Protein AF-A0A820J2W4-F1 (afdb_monomer_lite)

Foldseek 3Di:
DDDDDPDDPPPVVCVVVVQVVCVVVVHDVVVVVVVVVVVVVVQVVVCVVVVHHDPDDPPD

Structure (mmCIF, N/CA/C/O backbone):
data_AF-A0A820J2W4-F1
#
_entry.id   AF-A0A820J2W4-F1
#
loop_
_atom_site.group_PDB
_atom_site.id
_atom_site.type_symbol
_atom_site.label_atom_id
_atom_site.label_alt_id
_atom_site.label_comp_id
_atom_site.label_asym_id
_atom_site.label_entity_id
_atom_site.label_seq_id
_atom_site.pdbx_PDB_ins_code
_atom_site.Cartn_x
_atom_site.Cartn_y
_atom_site.Cartn_z
_atom_site.occupancy
_atom_site.B_iso_or_equiv
_atom_site.auth_seq_id
_atom_site.auth_comp_id
_atom_site.auth_asym_id
_atom_site.auth_atom_id
_atom_site.pdbx_PDB_model_num
ATOM 1 N N . VAL A 1 1 ? 32.034 -27.908 -14.209 1.00 42.22 1 VAL A N 1
ATOM 2 C CA . VAL A 1 1 ? 32.562 -27.397 -12.920 1.00 42.22 1 VAL A CA 1
ATOM 3 C C . VAL A 1 1 ? 31.515 -26.473 -12.311 1.00 42.22 1 VAL A C 1
ATOM 5 O O . VAL A 1 1 ? 31.545 -25.274 -12.537 1.00 42.22 1 VAL A O 1
ATOM 8 N N . PHE A 1 2 ? 30.527 -27.038 -11.614 1.00 46.00 2 PHE A N 1
ATOM 9 C CA . PHE A 1 2 ? 29.536 -26.260 -10.868 1.00 46.00 2 PHE A CA 1
ATOM 10 C C . PHE A 1 2 ? 30.091 -26.040 -9.465 1.00 46.00 2 PHE A C 1
ATOM 12 O O . PHE A 1 2 ? 30.070 -26.945 -8.633 1.00 46.00 2 PHE A O 1
ATOM 19 N N . HIS A 1 3 ? 30.674 -24.867 -9.230 1.00 43.41 3 HIS A N 1
ATOM 20 C CA . HIS A 1 3 ? 31.247 -24.515 -7.938 1.00 43.41 3 HIS A CA 1
ATOM 21 C C . HIS A 1 3 ? 30.523 -23.297 -7.367 1.00 43.41 3 HIS A C 1
ATOM 23 O O . HIS A 1 3 ? 30.691 -22.179 -7.843 1.00 43.41 3 HIS A O 1
ATOM 29 N N . LYS A 1 4 ? 29.699 -23.571 -6.348 1.00 54.91 4 LYS A N 1
ATOM 30 C CA . LYS A 1 4 ? 29.431 -22.743 -5.162 1.00 54.91 4 LYS A CA 1
ATOM 31 C C . LYS A 1 4 ? 29.761 -21.253 -5.313 1.00 54.91 4 LYS A C 1
ATOM 33 O O . LYS A 1 4 ? 30.930 -20.907 -5.150 1.00 54.91 4 LYS A O 1
ATOM 38 N N . ARG A 1 5 ? 28.752 -20.379 -5.485 1.00 51.50 5 ARG A N 1
ATOM 39 C CA . ARG A 1 5 ? 28.841 -18.949 -5.100 1.00 51.50 5 ARG A CA 1
ATOM 40 C C . ARG A 1 5 ? 27.520 -18.149 -5.163 1.00 51.50 5 ARG A C 1
ATOM 42 O O . ARG A 1 5 ? 27.542 -16.975 -5.499 1.00 51.50 5 ARG A O 1
ATOM 49 N N . ASP A 1 6 ? 26.382 -18.691 -4.722 1.00 52.69 6 ASP A N 1
ATOM 50 C CA . ASP A 1 6 ? 25.179 -17.866 -4.443 1.00 52.69 6 ASP A CA 1
ATOM 51 C C . ASP A 1 6 ? 25.302 -17.086 -3.110 1.00 52.69 6 ASP A C 1
ATOM 53 O O . ASP A 1 6 ? 24.402 -17.098 -2.277 1.00 52.69 6 ASP A O 1
ATOM 57 N N . LYS A 1 7 ? 26.450 -16.439 -2.846 1.00 56.34 7 LYS A N 1
ATOM 58 C CA . LYS A 1 7 ? 26.695 -15.744 -1.562 1.00 56.34 7 LYS A CA 1
ATOM 59 C C . LYS A 1 7 ? 26.902 -14.231 -1.659 1.00 56.34 7 LYS A C 1
ATOM 61 O O . LYS A 1 7 ? 26.993 -13.587 -0.625 1.00 56.34 7 LYS A O 1
ATOM 66 N N . TYR A 1 8 ? 26.920 -13.638 -2.851 1.00 55.22 8 TYR A N 1
ATOM 67 C CA . TYR A 1 8 ? 27.049 -12.183 -3.002 1.00 55.22 8 TYR A CA 1
ATOM 68 C C . TYR A 1 8 ? 26.372 -11.706 -4.292 1.00 55.22 8 TYR A C 1
ATOM 70 O O . TYR A 1 8 ? 27.046 -11.356 -5.255 1.00 55.22 8 TYR A O 1
ATOM 78 N N . ARG A 1 9 ? 25.034 -11.679 -4.333 1.00 56.38 9 ARG A N 1
ATOM 79 C CA . ARG A 1 9 ? 24.366 -10.711 -5.214 1.00 56.38 9 ARG A CA 1
ATOM 80 C C . ARG A 1 9 ? 24.406 -9.379 -4.470 1.00 56.38 9 ARG A C 1
ATOM 82 O O . ARG A 1 9 ? 23.834 -9.319 -3.381 1.00 56.38 9 ARG A O 1
ATOM 89 N N . PRO A 1 10 ? 25.095 -8.341 -4.971 1.00 66.94 10 PRO A N 1
ATOM 90 C CA . PRO A 1 10 ? 25.038 -7.034 -4.338 1.00 66.94 10 PRO A CA 1
ATOM 91 C C . PRO A 1 10 ? 23.563 -6.603 -4.312 1.00 66.94 10 PRO A C 1
ATOM 93 O O . PRO A 1 10 ? 22.947 -6.566 -5.379 1.00 66.94 10 PRO A O 1
ATOM 96 N N . PRO A 1 11 ? 22.963 -6.298 -3.145 1.00 65.56 11 PRO A N 1
ATOM 97 C CA . PRO A 1 11 ? 21.552 -5.898 -3.066 1.00 65.56 11 PRO A CA 1
ATOM 98 C C . PRO A 1 11 ? 21.249 -4.679 -3.954 1.00 65.56 11 PRO A C 1
ATOM 100 O O . PRO A 1 11 ? 20.135 -4.516 -4.441 1.00 65.56 11 PRO A O 1
ATOM 103 N N . TYR A 1 12 ? 22.275 -3.881 -4.253 1.00 80.12 12 TYR A N 1
ATOM 104 C CA . TYR A 1 12 ? 22.214 -2.741 -5.158 1.00 80.12 12 TYR A CA 1
ATOM 105 C C . TYR A 1 12 ? 21.856 -3.096 -6.610 1.00 80.12 12 TYR A C 1
ATOM 107 O O . TYR A 1 12 ? 21.262 -2.270 -7.295 1.00 80.12 12 TYR A O 1
ATOM 115 N N . CYS A 1 13 ? 22.145 -4.312 -7.086 1.00 84.62 13 CYS A N 1
ATOM 116 C CA . CYS A 1 13 ? 21.824 -4.708 -8.463 1.00 84.62 13 CYS A CA 1
ATOM 117 C C . CYS A 1 13 ? 20.315 -4.863 -8.708 1.00 84.62 13 CYS A C 1
ATOM 119 O O . CYS A 1 13 ? 19.880 -4.797 -9.852 1.00 84.62 13 CYS A O 1
ATOM 121 N N . ALA A 1 14 ? 19.515 -5.072 -7.657 1.00 88.75 14 ALA A N 1
ATOM 122 C CA . ALA A 1 14 ? 18.074 -5.284 -7.778 1.00 88.75 14 ALA A CA 1
ATOM 123 C C . ALA A 1 14 ? 17.255 -3.984 -7.728 1.00 88.75 14 ALA A C 1
ATOM 125 O O . ALA A 1 14 ? 16.056 -4.025 -7.992 1.00 88.75 14 ALA A O 1
ATOM 126 N N . ILE A 1 15 ? 17.874 -2.845 -7.391 1.00 91.69 15 ILE A N 1
ATOM 127 C CA . ILE A 1 15 ? 17.155 -1.584 -7.152 1.00 91.69 15 ILE A CA 1
ATOM 128 C C . ILE A 1 15 ? 16.370 -1.160 -8.393 1.00 91.69 15 ILE A C 1
ATOM 130 O O . ILE A 1 15 ? 15.174 -0.910 -8.291 1.00 91.69 15 ILE A O 1
ATOM 134 N N . LEU A 1 16 ? 17.016 -1.132 -9.563 1.00 94.25 16 LEU A N 1
ATOM 135 C CA . LEU A 1 16 ? 16.368 -0.689 -10.802 1.00 94.25 16 LEU A CA 1
ATOM 136 C C . LEU A 1 16 ? 15.198 -1.604 -11.180 1.00 94.25 16 LEU A C 1
ATOM 138 O O . LEU A 1 16 ? 14.085 -1.129 -11.364 1.00 94.25 16 LEU A O 1
ATOM 142 N N . SER A 1 17 ? 15.409 -2.924 -11.169 1.00 94.00 17 SER A N 1
ATOM 143 C CA . SER A 1 17 ? 14.343 -3.889 -11.465 1.00 94.00 17 SER A CA 1
ATOM 144 C C . SER A 1 17 ? 13.183 -3.826 -10.464 1.00 94.00 17 SER A C 1
ATOM 146 O O . SER A 1 17 ? 12.034 -4.045 -10.840 1.00 94.00 17 SER A O 1
ATOM 148 N N . ALA A 1 18 ? 13.457 -3.522 -9.191 1.00 94.81 18 ALA A N 1
ATOM 149 C CA . ALA A 1 18 ? 12.417 -3.327 -8.186 1.00 94.81 18 ALA A CA 1
ATOM 150 C C . ALA A 1 18 ? 11.605 -2.048 -8.441 1.00 94.81 18 ALA A C 1
ATOM 152 O O . ALA A 1 18 ? 10.386 -2.076 -8.281 1.00 94.81 18 ALA A O 1
ATOM 153 N N . LEU A 1 19 ? 12.249 -0.951 -8.852 1.00 96.06 19 LEU A N 1
ATOM 154 C CA . LEU A 1 19 ? 11.565 0.296 -9.213 1.00 96.06 19 LEU A CA 1
ATOM 155 C C . LEU A 1 19 ? 10.685 0.112 -10.455 1.00 96.06 19 LEU A C 1
ATOM 157 O O . LEU A 1 19 ? 9.515 0.487 -10.422 1.00 96.06 19 LEU A O 1
ATOM 161 N N . ASP A 1 20 ? 11.193 -0.547 -11.500 1.00 97.38 20 ASP A N 1
ATOM 162 C CA . ASP A 1 20 ? 10.417 -0.839 -12.714 1.00 97.38 20 ASP A CA 1
ATOM 163 C C . ASP A 1 20 ? 9.180 -1.693 -12.402 1.00 97.38 20 ASP A C 1
ATOM 165 O O . ASP A 1 20 ? 8.080 -1.445 -12.901 1.00 97.38 20 ASP A O 1
ATOM 169 N N . TYR A 1 21 ? 9.336 -2.683 -11.520 1.00 97.38 21 TYR A N 1
ATOM 170 C CA . TYR A 1 21 ? 8.219 -3.500 -11.062 1.00 97.38 21 TYR A CA 1
ATOM 171 C C . TYR A 1 21 ? 7.204 -2.698 -10.233 1.00 97.38 21 TYR A C 1
ATOM 173 O O . TYR A 1 21 ? 5.999 -2.840 -10.421 1.00 97.38 21 TYR A O 1
ATOM 181 N N . ARG A 1 22 ? 7.648 -1.805 -9.342 1.00 97.94 22 ARG A N 1
ATOM 182 C CA . ARG A 1 22 ? 6.733 -0.924 -8.590 1.00 97.94 22 ARG A CA 1
ATOM 183 C C . ARG A 1 22 ? 5.971 0.012 -9.523 1.00 97.94 22 ARG A C 1
ATOM 185 O O . ARG A 1 22 ? 4.773 0.216 -9.332 1.00 97.94 22 ARG A O 1
ATOM 192 N N . GLN A 1 23 ? 6.622 0.507 -10.575 1.00 98.25 23 GLN A N 1
ATOM 193 C CA . GLN A 1 23 ? 5.959 1.298 -11.605 1.00 98.25 23 GLN A CA 1
ATOM 194 C C . GLN A 1 23 ? 4.889 0.484 -12.345 1.00 98.25 23 GLN A C 1
ATOM 196 O O . GLN A 1 23 ? 3.787 0.992 -12.557 1.00 98.25 23 GLN A O 1
ATOM 201 N N . SER A 1 24 ? 5.153 -0.786 -12.674 1.00 98.00 24 SER A N 1
ATOM 202 C CA . SER A 1 24 ? 4.161 -1.654 -13.330 1.00 98.00 24 SER A CA 1
ATOM 203 C C . SER A 1 24 ? 2.956 -2.000 -12.440 1.00 98.00 24 SER A C 1
ATOM 205 O O . SER A 1 24 ? 1.867 -2.245 -12.956 1.00 98.00 24 SER A O 1
ATOM 207 N N . LEU A 1 25 ? 3.106 -1.931 -11.111 1.00 97.31 25 LEU A N 1
ATOM 208 C CA . LEU A 1 25 ? 2.010 -2.047 -10.137 1.00 97.31 25 LEU A CA 1
ATOM 209 C C . LEU A 1 25 ? 1.180 -0.759 -9.966 1.00 97.31 25 LEU A C 1
ATOM 211 O O . LEU A 1 25 ? 0.204 -0.751 -9.210 1.00 97.31 25 LEU A O 1
ATOM 215 N N . GLY A 1 26 ? 1.540 0.323 -10.662 1.00 96.88 26 GLY A N 1
ATOM 216 C CA . GLY A 1 26 ? 0.859 1.618 -10.602 1.00 96.88 26 GLY A CA 1
ATOM 217 C C . GLY A 1 26 ? 1.604 2.696 -9.812 1.00 96.88 26 GLY A C 1
ATOM 218 O O . GLY A 1 26 ? 1.012 3.730 -9.513 1.00 96.88 26 GLY A O 1
ATOM 219 N N . GLY A 1 27 ? 2.882 2.472 -9.498 1.00 97.94 27 GLY A N 1
ATOM 220 C CA . GLY A 1 27 ? 3.779 3.479 -8.937 1.00 97.94 27 GLY A CA 1
ATOM 221 C C . GLY A 1 27 ? 3.749 3.596 -7.413 1.00 97.94 27 GLY A C 1
ATOM 222 O O . GLY A 1 27 ? 2.950 2.971 -6.711 1.00 97.94 27 GLY A O 1
ATOM 223 N N . GLU A 1 28 ? 4.661 4.425 -6.906 1.00 98.31 28 GLU A N 1
ATOM 224 C CA . GLU A 1 28 ? 4.931 4.602 -5.475 1.00 98.31 28 GLU A CA 1
ATOM 225 C C . GLU A 1 28 ? 3.700 5.047 -4.683 1.00 98.31 28 GLU A C 1
ATOM 227 O O . GLU A 1 28 ? 3.357 4.429 -3.677 1.00 98.31 28 GLU A O 1
ATOM 232 N N . GLU A 1 29 ? 3.001 6.076 -5.165 1.00 98.00 29 GLU A N 1
ATOM 233 C CA . GLU A 1 29 ? 1.843 6.662 -4.485 1.00 98.00 29 GLU A CA 1
ATOM 234 C C . GLU A 1 29 ? 0.726 5.634 -4.279 1.00 98.00 29 GLU A C 1
ATOM 236 O O . GLU A 1 29 ? 0.206 5.482 -3.174 1.00 98.00 29 GLU A O 1
ATOM 241 N N . ARG A 1 30 ? 0.401 4.854 -5.318 1.00 97.94 30 ARG A N 1
ATOM 242 C CA . ARG A 1 30 ? -0.633 3.817 -5.237 1.00 97.94 30 ARG A CA 1
ATOM 243 C C . ARG A 1 30 ? -0.270 2.744 -4.214 1.00 97.94 30 ARG A C 1
ATOM 245 O O . ARG A 1 30 ? -1.127 2.329 -3.436 1.00 97.94 30 ARG A O 1
ATOM 252 N N . ILE A 1 31 ? 0.985 2.293 -4.215 1.00 98.50 31 ILE A N 1
ATOM 253 C CA . ILE A 1 31 ? 1.476 1.276 -3.277 1.00 98.50 31 ILE A CA 1
ATOM 254 C C . ILE A 1 31 ? 1.440 1.816 -1.842 1.00 98.50 31 ILE A C 1
ATOM 256 O O . ILE A 1 31 ? 1.005 1.110 -0.930 1.00 98.50 31 ILE A O 1
ATOM 260 N N . MET A 1 32 ? 1.874 3.061 -1.634 1.00 98.06 32 MET A N 1
ATOM 261 C CA . MET A 1 32 ? 1.862 3.708 -0.322 1.00 98.06 32 MET A CA 1
ATOM 262 C C . MET A 1 32 ? 0.440 3.873 0.214 1.00 98.06 32 MET A C 1
ATOM 264 O O . MET A 1 32 ? 0.179 3.458 1.342 1.00 98.06 32 MET A O 1
ATOM 268 N N . ASN A 1 33 ? -0.480 4.392 -0.603 1.00 98.06 33 ASN A N 1
ATOM 269 C CA . ASN A 1 33 ? -1.876 4.595 -0.216 1.00 98.06 33 ASN A CA 1
ATOM 270 C C . ASN A 1 33 ? -2.564 3.265 0.101 1.00 98.06 33 ASN A C 1
ATOM 272 O O . ASN A 1 33 ? -3.166 3.125 1.159 1.00 98.06 33 ASN A O 1
ATOM 276 N N . TYR A 1 34 ? -2.387 2.244 -0.745 1.00 98.19 34 TYR A N 1
ATOM 277 C CA . TYR A 1 34 ? -2.961 0.921 -0.493 1.00 98.19 34 TYR A CA 1
ATOM 278 C C . TYR A 1 34 ? -2.480 0.321 0.836 1.00 98.19 34 TYR A C 1
ATOM 280 O O . TYR A 1 34 ? -3.282 -0.171 1.630 1.00 98.19 34 TYR A O 1
ATOM 288 N N . ASN A 1 35 ? -1.171 0.373 1.100 1.00 98.00 35 ASN A N 1
ATOM 289 C CA . ASN A 1 35 ? -0.614 -0.147 2.346 1.00 98.00 35 ASN A CA 1
ATOM 290 C C . ASN A 1 35 ? -1.095 0.653 3.565 1.00 98.00 35 ASN A C 1
ATOM 292 O O . ASN A 1 35 ? -1.384 0.056 4.603 1.00 98.00 35 ASN A O 1
ATOM 296 N N . HIS A 1 36 ? -1.200 1.979 3.441 1.00 96.25 36 HIS A N 1
ATOM 297 C CA . HIS A 1 36 ? -1.733 2.846 4.489 1.00 96.25 36 HIS A CA 1
ATOM 298 C C . HIS A 1 36 ? -3.191 2.501 4.813 1.00 96.25 36 HIS A C 1
ATOM 300 O O . H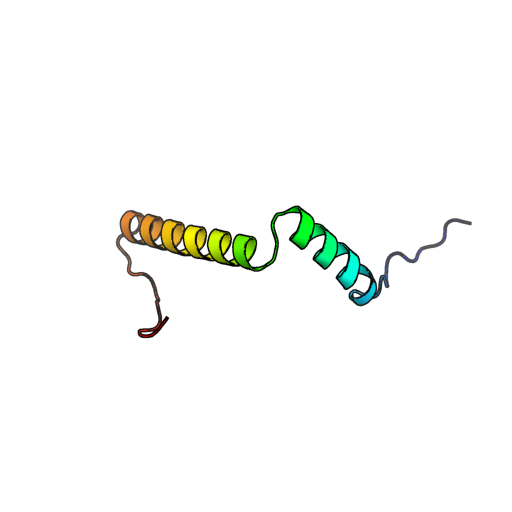IS A 1 36 ? -3.520 2.227 5.969 1.00 96.25 36 HIS A O 1
ATOM 306 N N . ASP A 1 37 ? -4.045 2.439 3.792 1.00 97.19 37 ASP A N 1
ATOM 307 C CA 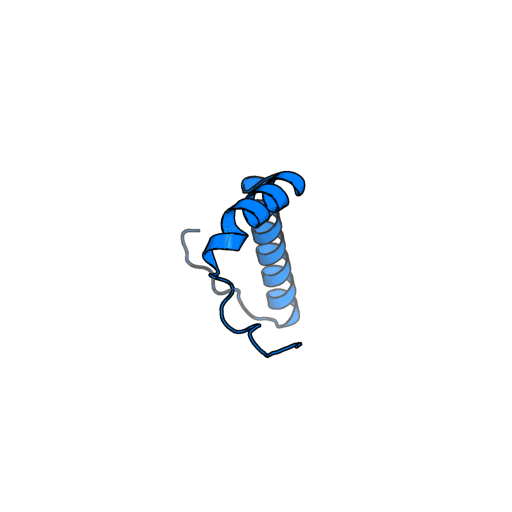. ASP A 1 37 ? -5.468 2.136 3.938 1.00 97.19 37 ASP A CA 1
ATOM 308 C C . ASP A 1 37 ? -5.679 0.752 4.553 1.00 97.19 37 ASP A C 1
ATOM 310 O O . ASP A 1 37 ? -6.490 0.582 5.470 1.00 97.19 37 ASP A O 1
ATOM 314 N N . LEU A 1 38 ? -4.900 -0.239 4.107 1.00 98.19 38 LEU A N 1
ATOM 315 C CA . LEU A 1 38 ? -4.955 -1.593 4.648 1.00 98.19 38 LEU A CA 1
ATOM 316 C C . LEU A 1 38 ? -4.521 -1.639 6.119 1.00 98.19 38 LEU A C 1
ATOM 318 O O . LEU A 1 38 ? -5.169 -2.311 6.925 1.00 98.19 38 LEU A O 1
ATOM 322 N N . ALA A 1 39 ? -3.462 -0.916 6.492 1.00 96.19 39 ALA A N 1
ATOM 323 C CA . ALA A 1 39 ? -3.004 -0.835 7.876 1.00 96.19 39 ALA A CA 1
ATOM 324 C C . ALA A 1 39 ? -4.047 -0.157 8.782 1.00 96.19 39 ALA A C 1
ATOM 326 O O . ALA A 1 39 ? -4.345 -0.667 9.866 1.00 96.19 39 ALA A O 1
ATOM 327 N N . GLN A 1 40 ? -4.659 0.940 8.322 1.00 95.56 40 GLN A N 1
ATOM 328 C CA . GLN A 1 40 ? -5.745 1.624 9.031 1.00 95.56 40 GLN A CA 1
ATOM 329 C C . GLN A 1 40 ? -6.9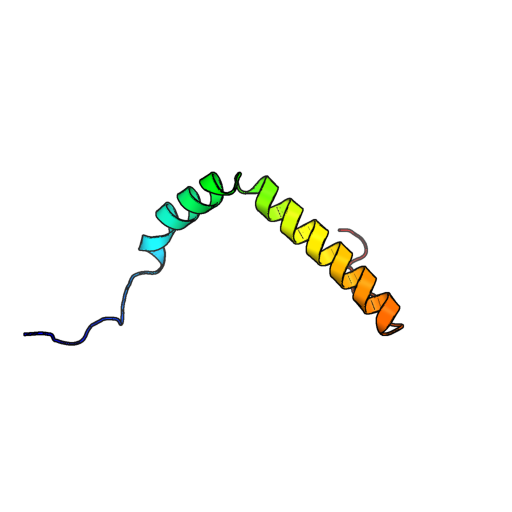59 0.711 9.211 1.00 95.56 40 GLN A C 1
ATOM 331 O O . GLN A 1 40 ? -7.500 0.590 10.315 1.00 95.56 40 GLN A O 1
ATOM 336 N N . TYR A 1 41 ? -7.376 0.031 8.143 1.00 97.25 41 TYR A N 1
ATOM 337 C CA . TYR A 1 41 ? -8.482 -0.916 8.186 1.00 97.25 41 TYR A CA 1
ATOM 338 C C . TYR A 1 41 ? -8.201 -2.065 9.163 1.00 97.25 41 TYR A C 1
ATOM 340 O O . TYR A 1 41 ? -8.998 -2.314 10.072 1.00 97.25 41 TYR A O 1
ATOM 348 N N . GLY A 1 42 ? -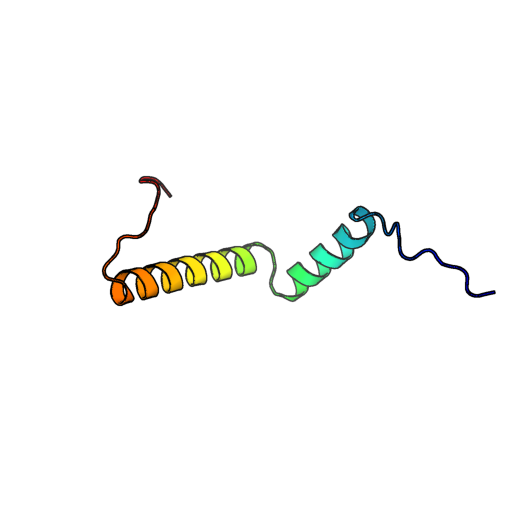7.048 -2.726 9.026 1.00 97.44 42 GLY A N 1
ATOM 349 C CA . GLY A 1 42 ? -6.650 -3.854 9.865 1.00 97.44 42 GLY A CA 1
ATOM 350 C C . GLY A 1 42 ? -6.525 -3.473 11.340 1.00 97.44 42 GLY A C 1
ATOM 351 O O . GLY A 1 42 ? -7.065 -4.167 12.203 1.00 97.44 42 GLY A O 1
ATOM 352 N N . GLY A 1 43 ? -5.902 -2.330 11.643 1.00 96.44 43 GLY A N 1
ATOM 353 C CA . GLY A 1 43 ? -5.787 -1.819 13.011 1.00 96.44 43 GLY A CA 1
ATOM 354 C C . GLY A 1 43 ? -7.150 -1.526 13.647 1.00 96.44 43 GLY A C 1
ATOM 355 O O . GLY A 1 43 ? -7.414 -1.909 14.792 1.00 96.44 43 GLY A O 1
ATOM 356 N N . ARG A 1 44 ? -8.069 -0.903 12.896 1.00 96.25 44 ARG A N 1
ATOM 357 C CA . ARG A 1 44 ? -9.446 -0.639 13.360 1.00 96.25 44 ARG A CA 1
ATOM 358 C C . ARG A 1 44 ? -10.232 -1.927 13.570 1.00 96.25 44 ARG A C 1
ATOM 360 O O . ARG A 1 44 ? -10.964 -2.035 14.551 1.00 96.25 44 ARG A O 1
ATOM 367 N N . TYR A 1 45 ? -10.079 -2.901 12.682 1.00 98.19 45 TYR A N 1
ATOM 368 C CA . TYR A 1 45 ? -10.733 -4.197 12.814 1.00 98.19 45 TYR A CA 1
ATOM 369 C C . TYR A 1 45 ? -10.261 -4.938 14.073 1.00 98.19 45 TYR A C 1
ATOM 371 O O . TYR A 1 45 ? -11.078 -5.311 14.918 1.00 98.19 45 TYR A O 1
ATOM 379 N N . LEU A 1 46 ? -8.945 -5.084 14.248 1.00 98.06 46 LEU A N 1
ATOM 380 C CA . LEU A 1 46 ? -8.365 -5.836 15.364 1.00 98.06 46 LEU A CA 1
ATOM 381 C C . LEU A 1 46 ? -8.599 -5.165 16.720 1.00 98.06 46 LEU A C 1
ATOM 383 O O . LEU A 1 46 ? -8.912 -5.853 17.688 1.00 98.06 46 LEU A O 1
ATOM 387 N N . SER A 1 47 ? -8.532 -3.833 16.798 1.00 97.88 47 SER A N 1
ATOM 388 C CA . SER A 1 47 ? -8.825 -3.114 18.049 1.00 97.88 47 SER A CA 1
ATOM 389 C C . SER A 1 47 ? -10.265 -3.343 18.526 1.00 97.88 47 SER A C 1
ATOM 391 O O . SER A 1 47 ? -10.503 -3.574 19.712 1.00 97.88 47 SER A O 1
ATOM 393 N N . ARG A 1 48 ? -11.237 -3.385 17.603 1.00 97.88 48 ARG A N 1
ATOM 394 C CA . ARG A 1 48 ? -12.639 -3.716 17.914 1.00 97.88 48 ARG A CA 1
ATOM 395 C C . ARG A 1 48 ? -12.827 -5.173 18.327 1.00 97.88 48 ARG A C 1
ATOM 397 O O . ARG A 1 48 ? -13.638 -5.434 19.223 1.00 97.88 48 ARG A O 1
ATOM 404 N N . LEU A 1 49 ? -12.113 -6.089 17.670 1.00 98.50 49 LEU A N 1
ATOM 405 C CA . LEU A 1 49 ? -12.159 -7.524 17.947 1.00 98.50 49 LEU A CA 1
ATOM 406 C C . LEU A 1 49 ? -11.601 -7.834 19.341 1.00 98.50 49 LEU A C 1
ATOM 408 O O . LEU A 1 49 ? -12.249 -8.525 20.121 1.00 98.50 49 LEU A O 1
ATOM 412 N N . TRP A 1 50 ? -10.439 -7.274 19.675 1.00 98.44 50 TRP A N 1
ATOM 413 C CA . TRP A 1 50 ? -9.745 -7.526 20.941 1.00 98.44 50 TRP A CA 1
ATOM 414 C C . TRP A 1 50 ? -10.120 -6.574 22.075 1.00 98.44 50 TRP A C 1
ATOM 416 O O . TRP A 1 50 ? -9.630 -6.740 23.187 1.00 98.44 50 TRP A O 1
ATOM 426 N N . LYS A 1 51 ? -10.995 -5.592 21.825 1.00 98.19 51 LYS A N 1
ATOM 427 C CA . LYS A 1 51 ? -11.391 -4.565 22.808 1.00 98.19 51 LYS A CA 1
ATOM 428 C C . LYS A 1 51 ? -10.196 -3.769 23.345 1.00 98.19 51 LYS A C 1
ATOM 430 O O . LYS A 1 51 ? -10.157 -3.389 24.512 1.00 98.19 51 LYS A O 1
ATOM 435 N N . THR A 1 52 ? -9.236 -3.491 22.470 1.00 97.38 52 THR A N 1
ATOM 436 C CA . THR A 1 52 ? -8.045 -2.684 22.759 1.00 97.38 52 THR A CA 1
ATOM 437 C C . THR A 1 52 ? -8.091 -1.357 21.996 1.00 97.38 52 THR A C 1
ATOM 439 O O . THR A 1 52 ? -9.051 -1.064 21.280 1.00 97.38 52 THR A O 1
A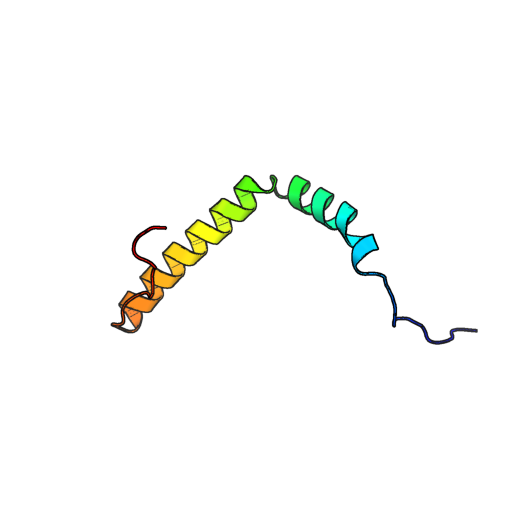TOM 442 N N . LYS A 1 53 ? -7.063 -0.517 22.165 1.00 94.12 53 LYS A N 1
ATOM 443 C CA . LYS A 1 53 ? -6.891 0.738 21.422 1.00 94.12 53 LYS A CA 1
ATOM 444 C C . LYS A 1 53 ? -5.711 0.621 20.463 1.00 94.12 53 LYS A C 1
ATOM 446 O O . LYS A 1 53 ? -4.739 -0.070 20.757 1.00 94.12 53 LYS A O 1
ATOM 451 N N . ILE A 1 54 ? -5.800 1.311 19.329 1.00 94.12 54 ILE A N 1
ATOM 452 C CA . ILE A 1 54 ? -4.676 1.450 18.400 1.00 94.12 54 ILE A CA 1
ATOM 453 C C . ILE A 1 54 ? -3.666 2.415 19.020 1.00 94.12 54 ILE A C 1
ATOM 455 O O . ILE A 1 54 ? -4.046 3.501 19.459 1.00 94.12 54 ILE A O 1
ATOM 459 N N . LEU A 1 55 ? -2.390 2.034 19.029 1.00 90.25 55 LEU A N 1
ATOM 460 C CA . LEU A 1 55 ? -1.304 2.960 19.320 1.00 90.25 55 LEU A CA 1
ATOM 461 C C . LEU A 1 55 ? -1.057 3.809 18.069 1.00 90.25 55 LEU A C 1
ATOM 463 O O . LEU A 1 55 ? -0.414 3.352 17.128 1.00 90.25 55 LEU A O 1
ATOM 467 N N . SER A 1 56 ? -1.608 5.018 18.053 1.00 82.31 56 SER A N 1
ATOM 468 C CA . SER A 1 56 ? -1.358 6.013 17.011 1.00 82.31 56 SER A CA 1
ATOM 469 C C . SER A 1 56 ? -0.716 7.239 17.652 1.00 82.31 56 SER A C 1
ATOM 471 O O . SER A 1 56 ? -1.202 7.670 18.700 1.00 82.31 56 SER A O 1
ATOM 473 N N . PRO A 1 57 ? 0.344 7.819 17.066 1.00 79.06 57 PRO A N 1
ATOM 474 C CA . PRO A 1 57 ? 0.781 9.152 17.459 1.00 79.06 57 PRO A CA 1
ATOM 475 C C . PRO A 1 57 ? -0.326 10.171 17.156 1.00 79.06 57 PRO A C 1
ATOM 477 O O . PRO A 1 57 ? -1.114 9.976 16.229 1.00 79.06 57 PRO A O 1
ATOM 480 N N . GLU A 1 58 ? -0.389 11.244 17.945 1.00 60.88 58 GLU A N 1
ATOM 481 C CA . GLU A 1 58 ? -1.473 12.241 17.892 1.00 60.88 58 GLU A CA 1
ATOM 482 C C . GLU A 1 58 ? -1.523 13.037 16.573 1.00 60.88 58 GLU A C 1
ATOM 484 O O . GLU A 1 58 ? -2.555 13.626 16.269 1.00 60.88 58 GLU A O 1
ATOM 489 N N . ASN A 1 59 ? -0.450 13.012 15.768 1.00 55.12 59 ASN A N 1
ATOM 490 C CA . ASN A 1 59 ? -0.245 13.909 14.623 1.00 55.12 59 ASN A CA 1
ATOM 491 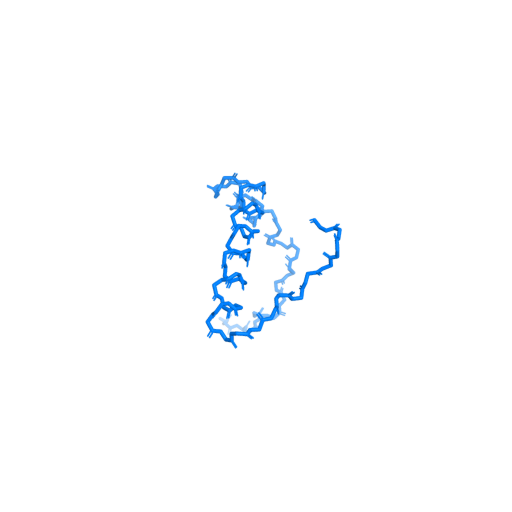C C . ASN A 1 59 ? 0.200 13.191 13.327 1.00 55.12 59 ASN A C 1
ATOM 493 O O . ASN A 1 59 ? 1.117 13.671 12.659 1.00 55.12 59 ASN A O 1
ATOM 497 N N . MET A 1 60 ? -0.381 12.035 12.988 1.00 52.53 60 MET A N 1
ATOM 498 C CA . MET A 1 60 ? -0.245 11.458 11.635 1.00 52.53 60 MET A CA 1
ATOM 499 C C . MET A 1 60 ? -1.452 11.787 10.767 1.00 52.53 60 MET A C 1
ATOM 501 O O . MET A 1 60 ? -2.584 11.568 11.252 1.00 52.53 60 MET A O 1
#

pLDDT: mean 85.75, std 18.19, range [42.22, 98.5]

Sequence (60 aa):
VFHKRDKYRPPYCAILSALDYRQSLGGEERIMNYNHDLAQYGGRYLSRLWKTKILSPENM

Radius of gyration: 19.5 Å; chains: 1; bounding box: 45×41×36 Å

Secondary structure (DSSP, 8-state):
-----TT---GGGGHHHHHHHHHHTTHHHHHHHHHHHHHHHHHHHHHHHHT------TT-

Organism: NCBI:txid392033